Protein AF-A0A497NDF9-F1 (afdb_monomer)

Mean predicted aligned error: 4.0 Å

Secondary structure (DSSP, 8-state):
----HHHHHHHHHHHHHHHHHTT-SEEEEEEEETTEEEEEEEEEEEETTTTEEP-TT-----GGGHHHHHHHHHHHHHHTTS--TTS-GGGT--

Structure (mmCIF, N/CA/C/O backbone):
data_AF-A0A497NDF9-F1
#
_entry.id   AF-A0A497NDF9-F1
#
loop_
_atom_site.group_PDB
_atom_site.id
_atom_site.type_symbol
_atom_site.label_atom_id
_atom_site.label_alt_id
_atom_site.label_comp_id
_atom_site.label_asym_id
_atom_site.label_entity_id
_atom_site.label_seq_id
_atom_site.pdbx_PDB_ins_code
_atom_site.Cartn_x
_atom_site.Cartn_y
_atom_site.Cartn_z
_atom_site.occupancy
_atom_site.B_iso_or_equiv
_atom_site.auth_seq_id
_atom_site.auth_comp_id
_atom_site.auth_asym_id
_atom_site.auth_atom_id
_atom_site.pdbx_PDB_model_num
ATOM 1 N N . MET A 1 1 ? 27.417 -3.863 4.435 1.00 57.78 1 MET A N 1
ATOM 2 C CA . MET A 1 1 ? 26.166 -3.707 3.665 1.00 57.78 1 MET A CA 1
ATOM 3 C C . MET A 1 1 ? 25.894 -5.032 2.986 1.00 57.78 1 MET A C 1
ATOM 5 O O . MET A 1 1 ? 26.784 -5.534 2.312 1.00 57.78 1 MET A O 1
ATOM 9 N N . SER A 1 2 ? 24.742 -5.639 3.253 1.00 71.69 2 SER A N 1
ATOM 10 C CA . SER A 1 2 ? 24.357 -6.915 2.643 1.00 71.69 2 SER A CA 1
ATOM 11 C C . SER A 1 2 ? 24.150 -6.737 1.136 1.00 71.69 2 SER A C 1
ATOM 13 O O . SER A 1 2 ? 23.575 -5.737 0.710 1.00 71.69 2 SER A O 1
ATOM 15 N N . ASP A 1 3 ? 24.632 -7.681 0.327 1.00 86.12 3 ASP A N 1
ATOM 16 C CA . ASP A 1 3 ? 24.421 -7.660 -1.123 1.00 86.12 3 ASP A CA 1
ATOM 17 C C . ASP A 1 3 ? 22.985 -8.098 -1.451 1.00 86.12 3 ASP A C 1
ATOM 19 O O . ASP A 1 3 ? 22.615 -9.259 -1.272 1.00 86.12 3 ASP A O 1
ATOM 23 N N . TYR A 1 4 ? 22.173 -7.157 -1.936 1.00 88.88 4 TYR A N 1
ATOM 24 C CA . TYR A 1 4 ? 20.795 -7.393 -2.377 1.00 88.88 4 TYR A CA 1
ATOM 25 C C . TYR A 1 4 ?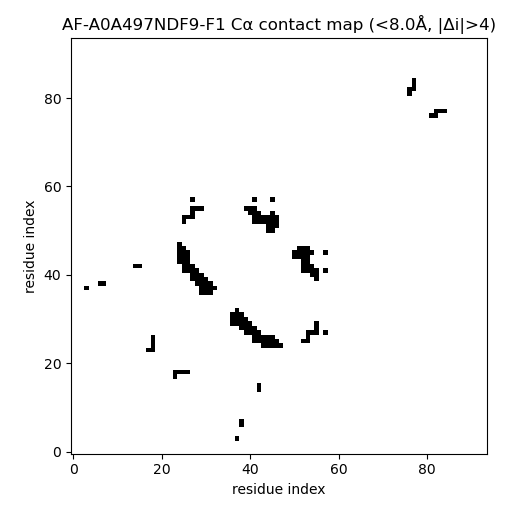 20.652 -7.424 -3.906 1.00 88.88 4 TYR A C 1
ATOM 27 O O . TYR A 1 4 ? 19.540 -7.335 -4.431 1.00 88.88 4 TYR A O 1
ATOM 35 N N . SER A 1 5 ? 21.752 -7.594 -4.647 1.00 90.56 5 SER A N 1
ATOM 36 C CA . SER A 1 5 ? 21.748 -7.663 -6.116 1.00 90.56 5 SER A CA 1
ATOM 37 C C . SER A 1 5 ? 20.794 -8.728 -6.666 1.00 90.56 5 SER A C 1
ATOM 39 O O . SER A 1 5 ? 20.166 -8.527 -7.708 1.00 90.56 5 SER A O 1
ATOM 41 N N . GLN A 1 6 ? 20.617 -9.836 -5.942 1.00 92.81 6 GLN A N 1
ATOM 42 C CA . GLN A 1 6 ? 19.675 -10.890 -6.308 1.00 92.81 6 GLN A CA 1
ATOM 43 C C . GLN A 1 6 ? 18.209 -10.432 -6.223 1.00 92.81 6 GLN A C 1
ATOM 45 O O . GLN A 1 6 ? 17.408 -10.834 -7.066 1.00 92.81 6 GLN A O 1
ATOM 50 N N . VAL A 1 7 ? 17.860 -9.570 -5.256 1.00 94.94 7 VAL A N 1
ATOM 51 C CA . VAL A 1 7 ? 16.508 -8.996 -5.125 1.00 94.94 7 VAL A CA 1
ATOM 52 C C . VAL A 1 7 ? 16.213 -8.104 -6.321 1.00 94.94 7 VAL A C 1
ATOM 54 O O . VAL A 1 7 ? 15.191 -8.293 -6.972 1.00 94.94 7 VAL A O 1
ATOM 57 N N . ARG A 1 8 ? 17.141 -7.202 -6.669 1.00 94.94 8 ARG A N 1
ATOM 58 C CA . ARG A 1 8 ? 17.009 -6.338 -7.853 1.00 94.94 8 ARG A CA 1
ATOM 59 C C . ARG A 1 8 ? 16.755 -7.160 -9.117 1.00 94.94 8 ARG A C 1
ATOM 61 O O . ARG A 1 8 ? 15.759 -6.933 -9.794 1.00 94.94 8 ARG A O 1
ATOM 68 N N . LYS A 1 9 ? 17.609 -8.156 -9.388 1.00 96.19 9 LYS A N 1
ATOM 69 C CA . LYS A 1 9 ? 17.469 -9.039 -10.560 1.00 96.19 9 LYS A CA 1
ATOM 70 C C . LYS A 1 9 ? 16.122 -9.758 -10.589 1.00 96.19 9 LYS A C 1
ATOM 72 O O . LYS A 1 9 ? 15.537 -9.912 -11.655 1.00 96.19 9 LYS A O 1
ATOM 77 N N . TRP A 1 10 ? 15.641 -10.213 -9.434 1.00 96.19 10 TRP A N 1
ATOM 78 C CA . TRP A 1 10 ? 14.352 -10.890 -9.333 1.00 96.19 10 TRP A CA 1
ATOM 79 C C . TRP A 1 10 ? 13.183 -9.938 -9.614 1.00 96.19 10 TRP A C 1
ATOM 81 O O . TRP A 1 10 ? 12.348 -10.258 -10.458 1.00 96.19 10 TRP A O 1
ATOM 91 N N . VAL A 1 11 ? 13.150 -8.754 -8.989 1.00 97.25 11 VAL A N 1
ATOM 92 C CA . VAL A 1 11 ? 12.078 -7.765 -9.209 1.00 97.25 11 VAL A CA 1
ATOM 93 C C . VAL A 1 11 ? 12.049 -7.301 -10.667 1.00 97.25 11 VAL A C 1
ATOM 95 O O . VAL A 1 11 ? 10.997 -7.334 -11.305 1.00 97.25 11 VAL A O 1
ATOM 98 N N . GLU A 1 12 ? 13.207 -6.947 -11.229 1.00 96.69 12 GLU A N 1
ATOM 99 C CA . GLU A 1 12 ? 13.329 -6.491 -12.621 1.00 96.69 12 GLU A CA 1
ATOM 100 C C . GLU A 1 12 ? 12.988 -7.586 -13.646 1.00 96.69 12 GLU A C 1
ATOM 102 O O . GLU A 1 12 ? 12.645 -7.275 -14.784 1.00 96.69 12 GLU A O 1
ATOM 107 N N . HIS A 1 13 ? 13.028 -8.864 -13.254 1.00 96.75 13 HIS A N 1
ATOM 108 C CA . HIS A 1 13 ? 12.584 -9.972 -14.096 1.00 96.75 13 HIS A CA 1
ATOM 109 C C . HIS A 1 13 ? 11.064 -10.184 -14.038 1.00 96.75 13 HIS A C 1
ATOM 111 O O . HIS A 1 13 ? 10.419 -10.323 -15.080 1.00 96.75 13 HIS A O 1
ATOM 117 N N . ILE A 1 14 ? 10.479 -10.215 -12.836 1.00 97.50 14 ILE A N 1
ATOM 118 C CA . ILE A 1 14 ? 9.065 -10.579 -12.661 1.00 97.50 14 ILE A CA 1
ATOM 119 C C . ILE A 1 14 ? 8.116 -9.423 -12.979 1.00 97.50 14 ILE A C 1
ATOM 121 O O . ILE A 1 14 ? 7.065 -9.651 -13.570 1.00 97.50 14 ILE A O 1
ATOM 125 N N . VAL A 1 15 ? 8.457 -8.182 -12.614 1.00 97.75 15 VAL A N 1
ATOM 126 C CA . VAL A 1 15 ? 7.513 -7.058 -12.718 1.00 97.75 15 VAL A CA 1
ATOM 127 C C . VAL A 1 15 ? 7.131 -6.792 -14.176 1.00 97.75 15 VAL A C 1
ATOM 129 O O . VAL A 1 15 ? 5.933 -6.762 -14.463 1.00 97.75 15 VAL A O 1
ATOM 132 N N . PRO A 1 16 ? 8.075 -6.717 -15.136 1.00 97.44 16 PRO A N 1
ATOM 133 C CA . PRO A 1 16 ? 7.714 -6.560 -16.543 1.00 97.44 16 PRO A CA 1
ATOM 134 C C . PRO A 1 16 ? 6.900 -7.733 -17.107 1.00 97.44 16 PRO A C 1
ATOM 136 O O . PRO A 1 16 ? 6.117 -7.531 -1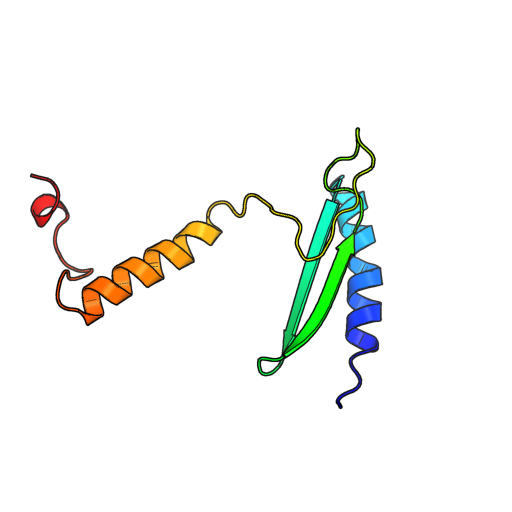8.034 1.00 97.44 16 PRO A O 1
ATOM 139 N N . MET A 1 17 ? 7.075 -8.951 -16.579 1.00 97.81 17 MET A N 1
ATOM 140 C CA . MET A 1 17 ? 6.273 -10.117 -16.966 1.00 97.81 17 MET A CA 1
ATOM 141 C C . MET A 1 17 ? 4.813 -9.921 -16.545 1.00 97.81 17 MET A C 1
ATOM 143 O O . MET A 1 17 ? 3.939 -9.895 -17.407 1.00 97.81 17 MET A O 1
ATOM 147 N N . TYR A 1 18 ? 4.567 -9.647 -15.261 1.00 97.56 18 TYR A N 1
ATOM 148 C CA . TYR A 1 18 ? 3.222 -9.370 -14.746 1.00 97.56 18 TYR A CA 1
ATOM 149 C C . TYR A 1 18 ? 2.568 -8.164 -15.427 1.00 97.56 18 TYR A C 1
ATOM 151 O O . TYR A 1 18 ? 1.392 -8.209 -15.781 1.00 97.56 18 TYR A O 1
ATOM 159 N N . MET A 1 19 ? 3.319 -7.083 -15.652 1.00 97.75 19 MET A N 1
ATOM 160 C CA . MET A 1 19 ? 2.770 -5.905 -16.321 1.00 97.75 19 MET A CA 1
ATOM 161 C C . MET A 1 19 ? 2.288 -6.212 -17.739 1.00 97.75 19 MET A C 1
ATOM 163 O O . MET A 1 19 ? 1.250 -5.691 -18.142 1.00 97.75 19 MET A O 1
ATOM 167 N N . ARG A 1 20 ? 2.996 -7.071 -18.485 1.00 97.50 20 ARG A N 1
ATOM 168 C CA . ARG A 1 20 ? 2.534 -7.525 -19.805 1.00 97.50 20 ARG A CA 1
ATOM 169 C C . ARG A 1 20 ? 1.299 -8.408 -19.698 1.00 97.50 20 ARG A C 1
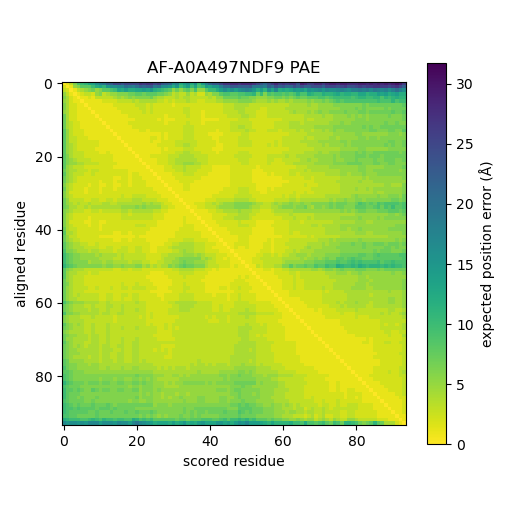ATOM 171 O O . ARG A 1 20 ? 0.319 -8.132 -20.383 1.00 97.50 20 ARG A O 1
ATOM 178 N N . ASP A 1 21 ? 1.339 -9.424 -18.841 1.00 98.06 21 ASP A N 1
ATOM 179 C CA . ASP A 1 21 ? 0.280 -10.437 -18.742 1.00 98.06 21 ASP A CA 1
ATOM 180 C C . ASP A 1 21 ? -1.065 -9.829 -18.317 1.00 98.06 21 ASP A C 1
ATOM 182 O O . ASP A 1 21 ? -2.124 -10.265 -18.766 1.00 98.06 21 ASP A O 1
ATOM 186 N N . PHE A 1 22 ? -1.020 -8.776 -17.496 1.00 97.69 22 PHE A N 1
ATOM 187 C CA . PHE A 1 22 ? -2.200 -8.087 -16.972 1.00 97.69 22 PHE A CA 1
ATOM 188 C C . PHE A 1 22 ? -2.450 -6.708 -17.598 1.00 97.69 22 PHE A C 1
ATOM 190 O O . PHE A 1 22 ? -3.332 -5.987 -17.137 1.00 97.69 22 PHE A O 1
ATOM 197 N N . MET A 1 23 ? -1.700 -6.332 -18.641 1.00 97.06 23 MET A N 1
ATOM 198 C CA . MET A 1 23 ? -1.807 -5.028 -19.316 1.00 97.06 23 MET A CA 1
ATOM 199 C C . MET A 1 23 ? -1.763 -3.837 -18.338 1.00 97.06 23 MET A C 1
ATOM 201 O O . MET A 1 23 ? -2.548 -2.892 -18.434 1.00 97.06 23 MET A O 1
ATOM 205 N N . ILE A 1 24 ? -0.843 -3.887 -17.373 1.00 97.12 24 ILE A N 1
ATOM 206 C CA . ILE A 1 24 ? -0.688 -2.857 -16.342 1.00 97.12 24 ILE A CA 1
ATOM 207 C C . ILE A 1 24 ? 0.174 -1.718 -16.912 1.00 97.12 24 ILE A C 1
ATOM 209 O O . ILE A 1 24 ? 1.335 -1.956 -17.250 1.00 97.12 24 ILE A O 1
ATOM 213 N N . PRO A 1 25 ? -0.341 -0.477 -17.000 1.00 96.38 25 PRO A N 1
ATOM 214 C CA . PRO A 1 25 ? 0.390 0.640 -17.604 1.00 96.38 25 PRO A CA 1
ATOM 215 C C . PRO A 1 25 ? 1.593 1.098 -16.772 1.00 96.38 25 PRO A C 1
ATOM 217 O O . PRO A 1 25 ? 2.622 1.470 -17.337 1.00 96.38 25 PRO A O 1
ATOM 220 N N . GLY A 1 26 ? 1.480 1.051 -15.443 1.00 96.81 26 GLY A N 1
ATOM 221 C CA . GLY A 1 26 ? 2.528 1.465 -14.522 1.00 96.81 26 GLY A CA 1
ATOM 222 C C . GLY A 1 26 ? 2.413 0.767 -13.172 1.00 96.81 26 GLY A C 1
ATOM 223 O O . GLY A 1 26 ? 1.310 0.490 -12.702 1.00 96.81 26 GLY A O 1
ATOM 224 N N . MET A 1 27 ? 3.558 0.470 -12.564 1.00 97.56 27 MET A N 1
ATOM 225 C CA . MET A 1 27 ? 3.662 -0.188 -11.263 1.00 97.56 27 MET A CA 1
ATOM 226 C C . MET A 1 27 ? 4.877 0.356 -10.513 1.00 97.56 27 MET A C 1
ATOM 228 O O . MET A 1 27 ? 5.935 0.524 -11.110 1.00 97.56 27 MET A O 1
ATOM 232 N N . SER A 1 28 ? 4.755 0.587 -9.209 1.00 97.81 28 SER A N 1
ATOM 233 C CA . SER A 1 28 ? 5.891 0.940 -8.348 1.00 97.81 28 SER A CA 1
ATOM 234 C C . SER A 1 28 ? 6.068 -0.122 -7.273 1.00 97.81 28 SER A C 1
ATOM 236 O O . SER A 1 28 ? 5.084 -0.582 -6.693 1.00 97.81 28 SER A O 1
ATOM 238 N N . VAL A 1 29 ? 7.311 -0.536 -7.027 1.00 97.75 29 VAL A N 1
ATOM 239 C CA . VAL A 1 29 ? 7.640 -1.652 -6.132 1.00 97.75 29 VAL A CA 1
ATOM 240 C C . VAL A 1 29 ? 8.731 -1.232 -5.162 1.00 97.75 29 VAL A C 1
ATOM 242 O O . VAL A 1 29 ? 9.788 -0.770 -5.586 1.00 97.75 29 VAL A O 1
ATOM 245 N N . ALA A 1 30 ? 8.491 -1.467 -3.872 1.00 97.06 30 ALA A N 1
ATOM 246 C CA . ALA A 1 30 ? 9.484 -1.329 -2.816 1.00 97.06 30 ALA A CA 1
ATOM 247 C C . ALA A 1 30 ? 9.635 -2.647 -2.044 1.00 97.06 30 ALA A C 1
ATOM 249 O O . ALA A 1 30 ? 8.661 -3.373 -1.840 1.00 97.06 30 ALA A O 1
ATOM 250 N N . VAL A 1 31 ? 10.857 -2.952 -1.606 1.00 96.69 31 VAL A N 1
ATOM 251 C CA . VAL A 1 31 ? 11.170 -4.108 -0.754 1.00 96.69 31 VAL A CA 1
ATOM 252 C C . VAL A 1 31 ? 11.892 -3.608 0.489 1.00 96.69 31 VAL A C 1
ATOM 254 O O . VAL A 1 31 ? 12.907 -2.917 0.384 1.00 96.69 31 VAL A O 1
ATOM 257 N N . VAL A 1 32 ? 11.377 -3.979 1.660 1.00 95.94 32 VAL A N 1
ATOM 258 C CA . VAL A 1 32 ? 11.934 -3.606 2.965 1.00 95.94 32 VAL A CA 1
ATOM 259 C C . VAL A 1 32 ? 12.430 -4.860 3.675 1.00 95.94 32 VAL A C 1
ATOM 261 O O . VAL A 1 32 ? 11.723 -5.868 3.730 1.00 95.94 32 VAL A O 1
ATOM 264 N N . LYS A 1 33 ? 13.638 -4.801 4.234 1.00 93.81 33 LYS A N 1
ATOM 265 C CA . LYS A 1 33 ? 14.210 -5.854 5.075 1.00 93.81 33 LYS A CA 1
ATOM 266 C C . LYS A 1 33 ? 14.883 -5.216 6.283 1.00 93.81 33 LYS A C 1
ATOM 268 O O . LYS A 1 33 ? 15.655 -4.283 6.123 1.00 93.81 33 LYS A O 1
ATOM 273 N N . GLU A 1 34 ? 14.580 -5.725 7.479 1.00 94.19 34 GLU A N 1
ATOM 274 C CA . GLU A 1 34 ? 15.181 -5.246 8.739 1.00 94.19 34 GLU A CA 1
ATOM 275 C C . GLU A 1 34 ? 15.010 -3.727 8.956 1.00 94.19 34 GLU A C 1
ATOM 277 O O . GLU A 1 34 ? 15.869 -3.058 9.514 1.00 94.19 34 GLU A O 1
ATOM 282 N N . GLY A 1 35 ? 13.877 -3.174 8.506 1.00 94.69 35 GLY A N 1
ATOM 283 C CA . GLY A 1 35 ? 13.578 -1.741 8.610 1.00 94.69 35 GLY A CA 1
ATOM 284 C C . GLY A 1 35 ? 14.238 -0.867 7.538 1.00 94.69 35 GLY A C 1
ATOM 285 O O . GLY A 1 35 ? 13.929 0.318 7.462 1.00 94.69 35 GLY A O 1
ATOM 286 N N . GLU A 1 36 ? 15.082 -1.433 6.675 1.00 94.19 36 GLU A N 1
ATOM 28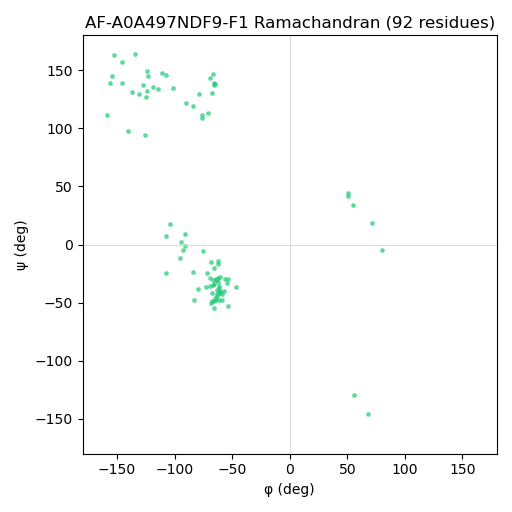7 C CA . GLU A 1 36 ? 15.728 -0.718 5.575 1.00 94.19 36 GLU A CA 1
ATOM 288 C C . GLU A 1 36 ? 15.035 -1.009 4.239 1.00 94.19 36 GLU A C 1
ATOM 290 O O . GLU A 1 36 ? 14.748 -2.160 3.896 1.00 94.19 36 GLU A O 1
ATOM 295 N N . THR A 1 37 ? 14.793 0.035 3.444 1.00 95.00 37 THR A N 1
ATOM 296 C CA . THR A 1 37 ? 14.344 -0.117 2.055 1.00 95.00 37 THR A CA 1
ATOM 297 C C . THR A 1 37 ? 15.529 -0.536 1.190 1.00 95.00 37 THR A C 1
ATOM 299 O O . THR A 1 37 ? 16.423 0.262 0.918 1.00 95.00 37 THR A O 1
ATOM 302 N N . ILE A 1 38 ? 15.531 -1.789 0.740 1.00 95.81 38 ILE A N 1
ATOM 303 C CA . ILE A 1 38 ? 16.638 -2.394 -0.021 1.00 95.81 38 ILE A CA 1
ATOM 304 C C . ILE A 1 38 ? 16.430 -2.331 -1.542 1.00 95.81 38 ILE A C 1
ATOM 306 O O . ILE A 1 38 ? 17.347 -2.607 -2.313 1.00 95.81 38 ILE A O 1
ATOM 310 N N . TYR A 1 39 ? 15.218 -1.985 -1.979 1.00 96.44 39 TYR A N 1
ATOM 311 C CA . TYR A 1 39 ? 14.844 -1.777 -3.376 1.00 96.44 39 TYR A CA 1
ATOM 312 C C . TYR A 1 39 ? 13.631 -0.846 -3.440 1.00 96.44 39 TYR A C 1
ATOM 314 O O . TYR A 1 39 ? 12.713 -1.002 -2.636 1.00 96.44 39 TYR A O 1
ATOM 322 N N . SER A 1 40 ? 13.611 0.092 -4.386 1.00 97.44 40 SER A N 1
ATOM 323 C CA . SER A 1 40 ? 12.460 0.958 -4.648 1.00 97.44 40 SER A CA 1
ATOM 324 C C . SER A 1 40 ? 12.549 1.511 -6.067 1.00 97.44 40 SER A C 1
ATOM 326 O O . SER A 1 40 ? 13.454 2.289 -6.353 1.00 97.44 40 SER A O 1
ATOM 328 N N . GLU A 1 41 ? 11.659 1.091 -6.964 1.00 98.12 41 GLU A N 1
ATOM 329 C CA . GLU A 1 41 ? 11.669 1.512 -8.374 1.00 98.12 41 GLU A CA 1
ATOM 330 C C . GLU A 1 41 ? 10.248 1.627 -8.943 1.00 98.12 41 GLU A C 1
ATOM 332 O O . GLU A 1 41 ? 9.299 1.005 -8.454 1.00 98.12 41 GLU A O 1
ATOM 337 N N . GLY A 1 42 ? 10.114 2.423 -10.005 1.00 97.88 42 GLY A N 1
ATOM 338 C CA . GLY A 1 42 ? 8.909 2.518 -10.827 1.00 97.88 42 GLY A CA 1
ATOM 339 C C . GLY A 1 42 ? 9.102 1.855 -12.191 1.00 97.88 42 GLY A C 1
ATOM 340 O O . GLY A 1 42 ? 10.181 1.907 -12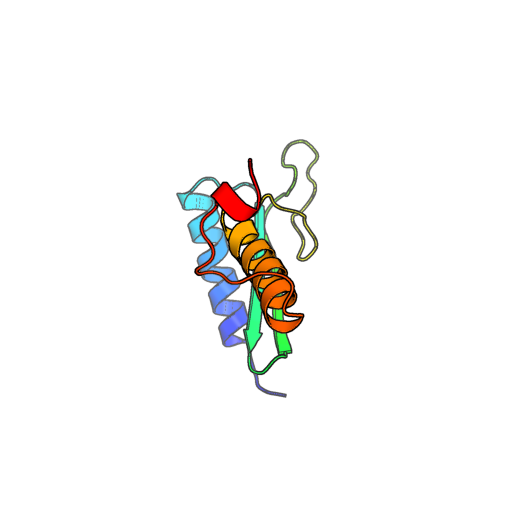.775 1.00 97.88 42 GLY A O 1
ATOM 341 N N . PHE A 1 43 ? 8.040 1.250 -12.712 1.00 98.06 43 PHE A N 1
ATOM 342 C CA . PHE A 1 43 ? 8.002 0.543 -13.986 1.00 98.06 43 PHE A CA 1
ATOM 343 C C . PHE A 1 43 ? 6.858 1.072 -14.847 1.00 98.06 43 PHE A C 1
ATOM 345 O O . PHE A 1 43 ? 5.741 1.256 -14.363 1.00 98.06 43 PHE A O 1
ATOM 352 N N . GLY A 1 44 ? 7.117 1.272 -16.139 1.00 97.00 44 GLY A N 1
ATOM 353 C CA . GLY A 1 44 ? 6.125 1.790 -17.081 1.00 97.00 44 GLY A CA 1
ATOM 354 C C . GLY A 1 44 ? 5.749 3.249 -16.814 1.00 97.00 44 GLY A C 1
ATOM 355 O O . GLY A 1 44 ? 6.587 4.063 -16.422 1.00 97.00 44 GLY A O 1
ATOM 356 N N . ALA A 1 45 ? 4.487 3.591 -17.061 1.00 97.44 45 ALA A N 1
ATOM 357 C CA . ALA A 1 45 ? 3.987 4.957 -17.025 1.00 97.44 45 ALA A CA 1
ATOM 358 C C . ALA A 1 45 ? 2.803 5.102 -16.063 1.00 97.44 45 ALA A C 1
ATOM 360 O O . ALA A 1 45 ? 1.825 4.360 -16.140 1.00 97.44 45 ALA A O 1
ATOM 361 N N . ARG A 1 46 ? 2.856 6.126 -15.202 1.00 97.00 46 ARG A N 1
ATOM 362 C CA . ARG A 1 46 ? 1.701 6.553 -14.391 1.00 97.00 46 ARG A CA 1
ATOM 363 C C . ARG A 1 46 ? 0.631 7.245 -15.235 1.00 97.00 46 ARG A C 1
ATOM 365 O O . ARG A 1 46 ? -0.534 7.272 -14.862 1.00 97.00 46 ARG A O 1
ATOM 372 N N . ASP A 1 47 ? 1.048 7.814 -16.364 1.00 96.44 47 ASP A N 1
ATOM 373 C CA . ASP A 1 47 ? 0.169 8.388 -17.376 1.00 96.44 47 ASP A CA 1
ATOM 374 C C . ASP A 1 47 ? 0.725 8.046 -18.769 1.00 96.44 47 ASP A C 1
ATOM 376 O O . ASP A 1 47 ? 1.653 8.713 -19.242 1.00 96.44 47 ASP A O 1
ATOM 380 N N . PRO A 1 48 ? 0.194 6.998 -19.425 1.00 93.12 48 PRO A N 1
ATOM 381 C CA . PRO A 1 48 ? 0.646 6.587 -20.752 1.00 93.12 48 PRO A CA 1
ATOM 382 C C . PRO A 1 48 ? 0.392 7.632 -21.842 1.00 93.12 48 PRO A C 1
ATOM 384 O O . PRO A 1 48 ? 1.166 7.722 -22.789 1.00 93.12 48 PRO A O 1
ATOM 387 N N . GLN A 1 49 ? -0.669 8.437 -21.719 1.00 95.75 49 GLN A N 1
ATOM 388 C CA . GLN A 1 49 ? -1.026 9.434 -22.735 1.00 95.75 49 GLN A CA 1
ATOM 389 C C . GLN A 1 49 ? -0.057 10.616 -22.710 1.00 95.75 49 GLN A C 1
ATOM 391 O O . GLN A 1 49 ? 0.304 11.160 -23.751 1.00 95.75 49 GLN A O 1
ATOM 396 N N . ARG A 1 50 ? 0.383 10.999 -21.510 1.00 96.12 50 ARG A N 1
ATOM 397 C CA . ARG A 1 50 ? 1.335 12.095 -21.289 1.00 96.12 50 ARG A CA 1
ATOM 398 C C . ARG A 1 50 ? 2.785 11.622 -21.202 1.00 96.12 50 ARG A C 1
ATOM 400 O O . ARG A 1 50 ? 3.665 12.443 -20.959 1.00 96.12 50 ARG A O 1
ATOM 407 N N . ASN A 1 51 ? 3.023 10.322 -21.383 1.00 92.00 51 ASN A N 1
ATOM 408 C CA . ASN A 1 51 ? 4.324 9.671 -21.251 1.00 92.00 51 ASN A CA 1
ATOM 409 C C . ASN A 1 51 ? 5.034 10.014 -19.925 1.00 92.00 51 ASN A C 1
ATOM 411 O O . ASN A 1 51 ? 6.231 10.302 -19.895 1.00 92.00 51 ASN A O 1
ATOM 415 N N . LEU A 1 52 ? 4.278 10.041 -18.821 1.00 97.31 52 LEU A N 1
ATOM 416 C CA . LEU A 1 52 ? 4.843 10.293 -17.496 1.00 97.31 52 LEU A CA 1
ATOM 417 C C . LEU A 1 52 ? 5.251 8.960 -16.861 1.00 97.31 52 LEU A C 1
ATOM 419 O O . LEU A 1 52 ? 4.378 8.105 -16.673 1.00 97.31 52 LEU A O 1
ATOM 423 N N . PRO A 1 53 ? 6.530 8.777 -16.490 1.00 97.81 53 PRO A N 1
ATOM 424 C CA . PRO A 1 53 ? 6.991 7.524 -15.914 1.00 97.81 53 PRO A CA 1
ATOM 425 C C . PRO A 1 53 ? 6.352 7.288 -14.545 1.00 97.81 53 PRO A C 1
ATOM 427 O O . PRO A 1 53 ? 6.085 8.231 -13.790 1.00 97.81 53 PRO A O 1
ATOM 430 N N . ALA A 1 54 ? 6.110 6.020 -14.226 1.00 98.25 54 ALA A N 1
ATOM 431 C CA . ALA A 1 54 ? 5.908 5.619 -12.844 1.00 98.25 54 ALA A CA 1
ATOM 432 C C . ALA A 1 54 ? 7.236 5.752 -12.086 1.00 98.25 54 ALA A C 1
ATOM 434 O O . ALA A 1 54 ? 8.309 5.484 -12.621 1.00 98.25 54 ALA A O 1
ATOM 435 N N . THR A 1 55 ? 7.1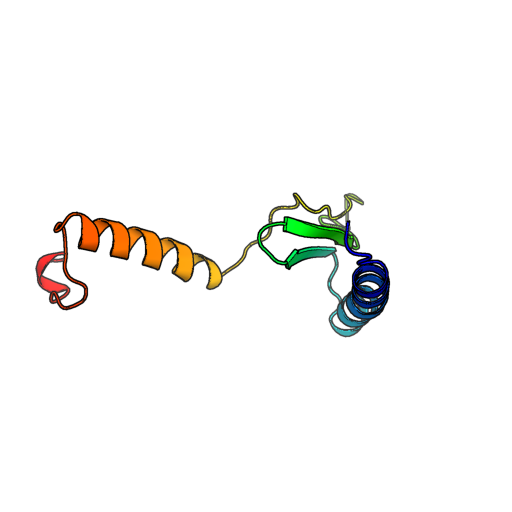55 6.166 -10.831 1.00 98.31 55 THR A N 1
ATOM 436 C CA . THR A 1 55 ? 8.293 6.345 -9.918 1.00 98.31 55 THR A CA 1
ATOM 437 C C . THR A 1 55 ? 7.949 5.731 -8.564 1.00 98.31 55 THR A C 1
ATOM 439 O O . THR A 1 55 ? 6.759 5.527 -8.293 1.00 98.31 55 THR A O 1
ATOM 442 N N . PRO A 1 56 ? 8.929 5.484 -7.678 1.00 97.81 56 PRO A N 1
ATOM 443 C CA . PRO A 1 56 ? 8.657 5.117 -6.287 1.00 97.81 56 PRO A CA 1
ATOM 444 C C . PRO A 1 56 ? 7.609 5.997 -5.591 1.00 97.81 56 PRO A C 1
ATOM 446 O O . PRO A 1 56 ? 6.774 5.491 -4.852 1.00 97.81 56 PRO A O 1
ATOM 449 N N . ASP A 1 57 ? 7.600 7.295 -5.905 1.00 97.31 57 ASP A N 1
ATOM 450 C CA . ASP A 1 57 ? 6.715 8.294 -5.290 1.00 97.31 57 ASP A CA 1
ATOM 451 C C . ASP A 1 57 ? 5.383 8.497 -6.033 1.00 97.31 57 ASP A C 1
ATOM 453 O O . ASP A 1 57 ? 4.644 9.450 -5.774 1.00 97.31 57 ASP A O 1
ATOM 457 N N . THR A 1 58 ? 5.068 7.656 -7.020 1.00 97.88 58 THR A N 1
ATOM 458 C CA . THR A 1 58 ? 3.788 7.753 -7.731 1.00 97.88 58 THR A CA 1
ATOM 459 C C . THR A 1 58 ? 2.635 7.387 -6.800 1.00 97.88 58 THR A C 1
ATOM 461 O O . THR A 1 58 ? 2.649 6.343 -6.155 1.00 97.88 58 THR A O 1
ATOM 464 N N . LEU A 1 59 ? 1.611 8.242 -6.752 1.00 96.75 59 LEU A N 1
ATOM 465 C CA . LEU A 1 59 ? 0.406 7.995 -5.968 1.00 96.75 59 LEU A CA 1
ATOM 466 C C . LEU A 1 59 ? -0.526 7.027 -6.701 1.00 96.75 59 LEU A C 1
ATOM 468 O O . LEU A 1 59 ? -0.881 7.253 -7.858 1.00 96.75 59 LEU A O 1
ATOM 472 N N . TYR A 1 60 ? -0.969 5.991 -5.990 1.00 96.50 60 TYR A N 1
ATOM 473 C CA . TYR A 1 60 ? -1.943 5.013 -6.468 1.00 96.50 60 TYR A CA 1
ATOM 474 C C . TYR A 1 60 ? -3.136 4.942 -5.516 1.00 96.50 60 TYR A C 1
ATOM 476 O O . TYR A 1 60 ? -2.999 5.106 -4.303 1.00 96.50 60 TYR A O 1
ATOM 484 N N . GLY A 1 61 ? -4.316 4.636 -6.054 1.00 96.56 61 GLY A N 1
ATOM 485 C CA . GLY A 1 61 ? -5.444 4.223 -5.227 1.00 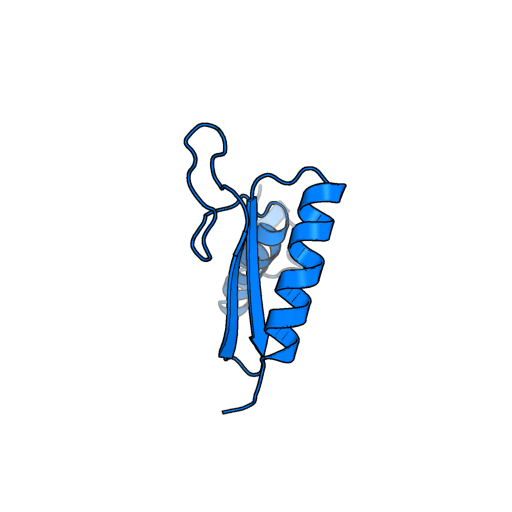96.56 61 GLY A CA 1
ATOM 486 C C . GLY A 1 61 ? -5.196 2.821 -4.668 1.00 96.56 61 GLY A C 1
ATOM 487 O O . GLY A 1 61 ? -5.184 1.858 -5.426 1.00 96.56 61 GLY A O 1
ATOM 488 N N . ILE A 1 62 ? -5.020 2.697 -3.351 1.00 96.50 62 ILE A N 1
ATOM 489 C CA . ILE A 1 62 ? -4.709 1.416 -2.681 1.00 96.50 62 ILE A CA 1
ATOM 490 C C . ILE A 1 62 ? -5.952 0.628 -2.217 1.00 96.50 62 ILE A C 1
ATOM 492 O O . ILE A 1 62 ? -5.840 -0.467 -1.665 1.00 96.50 62 ILE A O 1
ATOM 496 N N . GLY A 1 63 ? -7.154 1.174 -2.426 1.00 97.69 63 GLY A N 1
ATOM 497 C CA . GLY A 1 63 ? -8.421 0.502 -2.134 1.00 97.69 63 GLY A CA 1
ATOM 498 C C . GLY A 1 63 ? -8.539 0.020 -0.684 1.00 97.69 63 GLY A C 1
ATOM 499 O O . GLY A 1 63 ? -8.313 0.769 0.261 1.00 97.69 63 GLY A O 1
ATOM 500 N N . SER A 1 64 ? -8.907 -1.248 -0.482 1.00 98.06 64 SER A N 1
ATOM 501 C CA . SER A 1 64 ? -9.132 -1.805 0.862 1.00 98.06 64 SER A CA 1
ATOM 502 C C . SER A 1 64 ? -7.901 -1.815 1.773 1.00 98.06 64 SER A C 1
ATOM 504 O O . SER A 1 64 ? -8.094 -1.938 2.979 1.00 98.06 64 SER A O 1
ATOM 506 N N . ILE A 1 65 ? -6.682 -1.608 1.258 1.00 97.94 65 ILE A N 1
ATOM 507 C CA . ILE A 1 65 ? -5.483 -1.423 2.097 1.00 97.94 65 ILE A CA 1
ATOM 508 C C . ILE A 1 65 ? -5.644 -0.193 3.011 1.00 97.94 65 ILE A C 1
ATOM 510 O O . ILE A 1 65 ? -5.165 -0.196 4.142 1.00 97.94 65 ILE A O 1
ATOM 514 N N . THR A 1 66 ? -6.426 0.815 2.604 1.00 98.31 66 THR A N 1
ATOM 515 C CA . THR A 1 66 ? -6.795 1.960 3.454 1.00 98.31 66 THR A CA 1
ATOM 516 C C . THR A 1 66 ? -7.416 1.538 4.794 1.00 98.31 66 THR A C 1
ATOM 518 O O . THR A 1 66 ? -7.233 2.229 5.793 1.00 98.31 66 THR A O 1
ATOM 521 N N . LYS A 1 67 ? -8.101 0.386 4.869 1.00 98.12 67 LYS A N 1
ATOM 522 C CA . LYS A 1 67 ? -8.727 -0.100 6.112 1.00 98.12 67 LYS A CA 1
ATOM 523 C C . LYS A 1 67 ? -7.710 -0.408 7.207 1.00 98.12 67 LYS A C 1
ATOM 525 O O . LYS A 1 67 ? -8.048 -0.241 8.370 1.00 98.12 67 LYS A O 1
ATOM 530 N N . SER A 1 68 ? -6.481 -0.801 6.864 1.00 98.25 68 SER A N 1
ATOM 531 C CA . SER A 1 68 ? -5.420 -1.008 7.857 1.00 98.25 68 SER A CA 1
ATOM 532 C C . SER A 1 68 ? -5.067 0.294 8.578 1.00 98.25 68 SER A C 1
ATOM 534 O O . SER A 1 68 ? -4.911 0.293 9.792 1.00 98.25 68 SER A O 1
ATOM 536 N N . PHE A 1 69 ? -5.028 1.419 7.859 1.00 98.00 69 PHE A N 1
ATOM 537 C CA . PHE A 1 69 ? -4.799 2.737 8.459 1.00 98.00 69 PHE A CA 1
ATOM 538 C C . PHE A 1 69 ? -5.972 3.175 9.340 1.00 98.00 69 PHE A C 1
ATOM 540 O O . PHE A 1 69 ? -5.759 3.676 10.439 1.00 98.00 69 PHE A O 1
ATOM 547 N N . VAL A 1 70 ? -7.209 2.939 8.891 1.00 98.12 70 VAL A N 1
ATOM 548 C CA . VAL A 1 70 ? -8.406 3.217 9.703 1.00 98.12 70 VAL A CA 1
ATOM 549 C C . VAL A 1 70 ? -8.419 2.356 10.965 1.00 98.12 70 VAL A C 1
ATOM 551 O O . VAL A 1 70 ? -8.691 2.871 12.040 1.00 98.12 70 VAL A O 1
ATOM 554 N N . ALA A 1 71 ? -8.079 1.069 10.863 1.00 98.31 71 ALA A N 1
ATOM 555 C CA . ALA A 1 71 ? -7.988 0.182 12.017 1.00 98.31 71 ALA A CA 1
ATOM 556 C C . ALA A 1 71 ? -6.939 0.670 13.026 1.00 98.31 71 ALA A C 1
ATOM 558 O O . ALA A 1 71 ? -7.224 0.683 14.217 1.00 98.31 71 ALA A O 1
ATOM 559 N N . ILE A 1 72 ? -5.770 1.136 12.565 1.00 98.31 72 ILE A N 1
ATOM 560 C CA . ILE A 1 72 ? -4.762 1.755 13.444 1.00 98.31 72 ILE A CA 1
ATOM 561 C C . ILE A 1 72 ? -5.352 2.972 14.163 1.00 98.31 72 ILE A C 1
ATOM 563 O O . ILE A 1 72 ? -5.242 3.052 15.380 1.00 98.31 72 ILE A O 1
ATOM 567 N N . ALA A 1 73 ? -6.025 3.874 13.445 1.00 98.31 73 ALA A N 1
ATOM 568 C CA . ALA A 1 73 ? -6.652 5.047 14.056 1.00 98.31 73 ALA A CA 1
ATOM 569 C C . ALA A 1 73 ? -7.719 4.665 15.101 1.00 98.31 73 ALA A C 1
ATOM 571 O O . ALA A 1 73 ? -7.777 5.266 16.168 1.00 98.31 73 ALA A O 1
ATOM 572 N N . ILE A 1 74 ? -8.528 3.632 14.835 1.00 98.19 74 ILE A N 1
ATOM 573 C CA . ILE A 1 74 ? -9.492 3.099 15.809 1.00 98.19 74 ILE A CA 1
ATOM 574 C C . ILE A 1 74 ? -8.774 2.537 17.041 1.00 98.19 74 ILE A C 1
ATOM 576 O O . ILE A 1 74 ? -9.176 2.836 18.160 1.00 98.19 74 ILE A O 1
ATOM 580 N N . MET A 1 75 ? -7.695 1.773 16.864 1.00 98.56 75 MET A N 1
ATOM 581 C CA . MET A 1 75 ? -6.940 1.223 17.994 1.00 98.56 75 MET A CA 1
ATOM 582 C C . MET A 1 75 ? -6.237 2.306 18.822 1.00 98.56 75 MET A C 1
ATOM 584 O O . MET A 1 75 ? -6.147 2.154 20.034 1.00 98.56 75 MET A O 1
ATOM 588 N N . GLN A 1 76 ? -5.820 3.423 18.217 1.00 98.69 76 GLN A N 1
ATOM 589 C CA . GLN A 1 76 ? -5.325 4.584 18.968 1.00 98.69 76 GLN A CA 1
ATOM 590 C C . GLN A 1 76 ? -6.410 5.164 19.890 1.00 98.69 76 GLN A C 1
ATOM 592 O O . GLN A 1 76 ? -6.140 5.444 21.052 1.00 98.69 76 GLN A O 1
ATOM 597 N N . LEU A 1 77 ? -7.662 5.251 19.423 1.00 98.31 77 LEU A N 1
ATOM 598 C CA . LEU A 1 77 ? -8.789 5.673 20.269 1.00 98.31 77 LEU A CA 1
ATOM 599 C C . LEU A 1 77 ? -9.080 4.671 21.400 1.00 98.31 77 LEU A C 1
ATOM 601 O O . LEU A 1 77 ? -9.465 5.084 22.494 1.00 98.31 77 LEU A O 1
ATOM 605 N N . VAL A 1 78 ? -8.881 3.370 21.155 1.00 98.50 78 VAL A N 1
ATOM 606 C CA . VAL A 1 78 ? -8.979 2.329 22.196 1.00 98.50 78 VAL A CA 1
ATOM 607 C C . VA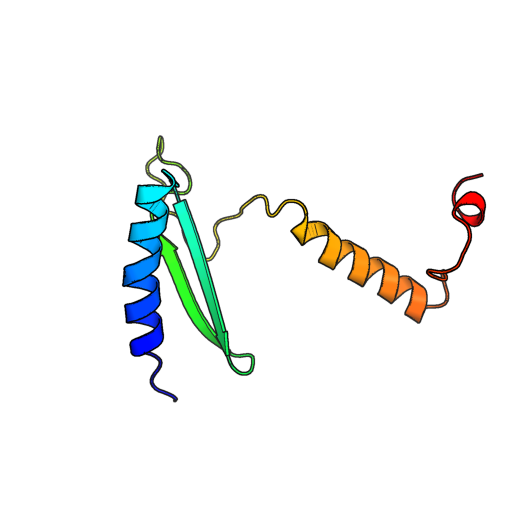L A 1 78 ? -7.896 2.513 23.257 1.00 98.50 78 VAL A C 1
ATOM 609 O O . VAL A 1 78 ? -8.198 2.467 24.447 1.00 98.50 78 VAL A O 1
ATOM 612 N N . GLU A 1 79 ? -6.645 2.749 22.851 1.00 98.50 79 GLU A N 1
ATOM 613 C CA . GLU A 1 79 ? -5.526 3.006 23.771 1.00 98.50 79 GLU A CA 1
ATOM 614 C C . GLU A 1 79 ? -5.754 4.264 24.624 1.00 98.50 79 GLU A C 1
ATOM 616 O O . GLU A 1 79 ? -5.408 4.280 25.805 1.00 98.50 79 GLU A O 1
ATOM 621 N N . GLU A 1 80 ? -6.391 5.290 24.056 1.00 98.50 80 GLU A N 1
ATOM 622 C CA . GLU A 1 80 ? -6.798 6.511 24.764 1.00 98.50 80 GLU A CA 1
ATOM 623 C C . GLU A 1 80 ? -8.037 6.317 25.665 1.00 98.50 80 GLU A C 1
ATOM 625 O O . GLU A 1 80 ? -8.414 7.228 26.404 1.00 98.50 80 GLU A O 1
ATOM 630 N N . GLY A 1 81 ? -8.675 5.142 25.632 1.00 97.56 81 GLY A N 1
ATOM 631 C CA . GLY A 1 81 ? -9.879 4.833 26.408 1.00 97.56 81 GLY A CA 1
ATOM 632 C C . GLY A 1 81 ? -11.142 5.548 25.916 1.00 97.56 81 GLY A C 1
ATOM 633 O O . GLY A 1 81 ? -12.106 5.671 26.671 1.00 97.56 81 GLY A O 1
ATOM 634 N N . LEU A 1 82 ? -11.142 6.041 24.673 1.00 97.69 82 LEU A N 1
ATOM 635 C CA . LEU A 1 82 ? -12.249 6.804 24.084 1.00 97.69 82 LEU A CA 1
ATOM 636 C C . LEU A 1 82 ? -13.350 5.916 23.488 1.00 97.69 82 LEU A C 1
ATOM 638 O O . LEU A 1 82 ? -14.485 6.372 23.357 1.00 97.69 82 LEU A O 1
ATOM 642 N N . LEU A 1 83 ? -13.022 4.674 23.122 1.00 97.38 83 LEU A N 1
ATOM 643 C CA . LEU A 1 83 ? -13.972 3.651 22.677 1.00 97.38 83 LEU A CA 1
ATOM 644 C C . LEU A 1 83 ? -13.450 2.239 22.974 1.00 97.38 83 LEU A C 1
ATOM 646 O O . LEU A 1 83 ? -12.249 2.046 23.154 1.00 97.38 83 LEU A O 1
ATOM 650 N N . SER A 1 84 ? -14.334 1.241 22.946 1.00 97.81 84 SER A N 1
ATOM 651 C CA . SER A 1 84 ? -13.981 -0.179 22.837 1.00 97.81 84 SER A CA 1
ATOM 652 C C . SER A 1 84 ? -14.408 -0.749 21.483 1.00 97.81 84 SER A C 1
ATOM 654 O O . SER A 1 84 ? -15.440 -0.375 20.929 1.00 97.81 84 SER A O 1
ATOM 656 N N . VAL A 1 85 ? -13.643 -1.711 20.956 1.00 97.31 85 VAL A N 1
ATOM 657 C CA . VAL A 1 85 ? -14.036 -2.474 19.753 1.00 97.31 85 VAL A CA 1
ATOM 658 C C . VAL A 1 85 ? -15.227 -3.405 19.998 1.00 97.31 85 VAL A C 1
ATOM 660 O O . VAL A 1 85 ? -15.844 -3.863 19.040 1.00 97.31 85 VAL A O 1
ATOM 663 N N . ASP A 1 86 ? -15.554 -3.657 21.266 1.00 97.69 86 ASP A N 1
ATOM 664 C CA . ASP A 1 86 ? -16.712 -4.448 21.688 1.00 97.69 86 ASP A CA 1
ATOM 665 C C . ASP A 1 86 ? -17.958 -3.588 21.953 1.00 97.69 86 ASP A C 1
ATOM 667 O O . ASP A 1 86 ? -19.033 -4.126 22.235 1.00 97.69 86 ASP A O 1
ATOM 671 N N . ASP A 1 87 ? -17.840 -2.258 21.877 1.00 97.31 87 ASP A N 1
ATOM 672 C CA . ASP A 1 87 ? -18.981 -1.378 22.096 1.00 97.31 87 ASP A CA 1
ATOM 673 C C . ASP A 1 87 ? -20.039 -1.584 21.002 1.00 97.31 87 ASP A C 1
ATOM 675 O O . ASP A 1 87 ? -19.720 -1.676 19.808 1.00 97.31 87 ASP A O 1
ATOM 679 N N . PRO A 1 88 ? -21.333 -1.611 21.362 1.00 96.94 88 PRO A N 1
ATOM 680 C CA . PRO A 1 88 ? -22.385 -1.677 20.367 1.00 96.94 88 PRO A CA 1
ATOM 681 C C . PRO A 1 88 ? -22.401 -0.386 19.544 1.00 96.94 88 PRO A C 1
ATOM 683 O O . PRO A 1 88 ? -22.324 0.717 20.083 1.00 96.94 88 PRO A O 1
ATOM 686 N N . VAL A 1 89 ? -22.601 -0.502 18.229 1.00 95.88 89 VAL A N 1
ATOM 687 C CA . VAL A 1 89 ? -22.622 0.666 17.325 1.00 95.88 89 VAL A CA 1
ATOM 688 C C . VAL A 1 89 ? -23.653 1.731 17.734 1.00 95.88 89 VAL A C 1
ATOM 690 O O . VAL A 1 89 ? -23.423 2.922 17.533 1.00 95.88 89 VAL A O 1
ATOM 693 N N . SER A 1 90 ? -24.755 1.318 18.372 1.00 96.88 90 SER A N 1
ATOM 694 C CA . SER A 1 90 ? -25.808 2.204 18.887 1.00 96.88 90 SER A CA 1
ATOM 695 C C . SER A 1 90 ? -25.329 3.176 19.969 1.00 96.88 90 SER A C 1
ATOM 697 O O . SER A 1 90 ? -26.013 4.149 20.258 1.00 96.88 90 SER A O 1
ATOM 699 N N . GLN A 1 91 ? -24.169 2.928 20.584 1.00 96.06 91 GLN A N 1
ATOM 700 C CA . GLN A 1 91 ? -23.540 3.865 21.516 1.00 96.06 91 GLN A CA 1
ATOM 701 C C . GLN A 1 91 ? -23.018 5.124 20.808 1.00 96.06 91 GLN A C 1
ATOM 703 O O . GLN A 1 91 ? -22.983 6.194 21.410 1.00 96.06 91 GLN A O 1
ATOM 708 N N . TYR A 1 92 ? -22.636 5.008 19.533 1.00 94.19 92 TYR A N 1
ATOM 709 C CA . TYR A 1 92 ? -22.022 6.085 18.749 1.00 94.19 92 TY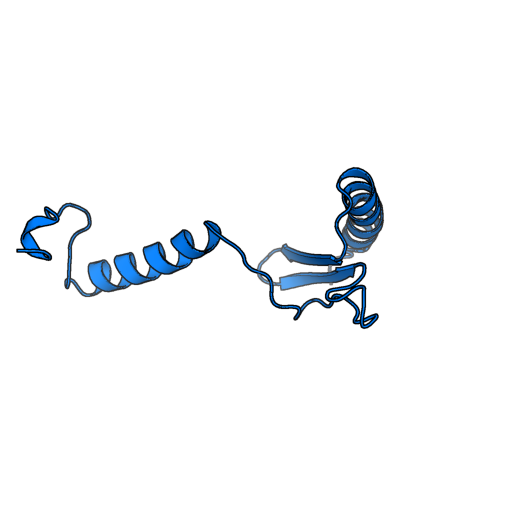R A CA 1
ATOM 710 C C . TYR A 1 92 ? -22.955 6.671 17.689 1.00 94.19 92 TYR A C 1
ATOM 712 O O . TYR A 1 92 ? -22.766 7.810 17.264 1.00 94.19 92 TYR A O 1
ATOM 720 N N . ILE A 1 93 ? -23.947 5.894 17.248 1.00 94.38 93 ILE A N 1
ATOM 721 C CA . ILE A 1 93 ? -24.928 6.287 16.234 1.00 94.38 93 ILE A CA 1
ATOM 722 C C . ILE A 1 93 ? -26.335 6.063 16.821 1.00 94.38 93 ILE A C 1
ATOM 724 O O . ILE A 1 93 ? -26.814 4.927 16.772 1.00 94.38 93 ILE A O 1
ATOM 728 N N . PRO A 1 94 ? -26.956 7.107 17.411 1.00 84.62 94 PRO A N 1
ATOM 729 C CA . PRO A 1 94 ? -28.279 7.034 18.043 1.00 84.62 94 PRO A CA 1
ATOM 730 C C . PRO A 1 94 ? -29.439 6.813 17.066 1.00 84.62 94 PRO A C 1
ATOM 732 O O . PRO A 1 94 ? -29.367 7.328 15.925 1.00 84.62 94 PRO A O 1
#

Sequence (94 aa):
MSDYSQVRKWVEHIVPMYMRDFMIPGMSVAVVKEGETIYSEGFGARDPQRNLPATPDTLYGIGSITKSFVAIAIMQLVEEGLLSVDDPVSQYIP

Radius of gyration: 19.74 Å; Cα contacts (8 Å, |Δi|>4): 87; chains: 1; bounding box: 54×23×49 Å

pLDDT: mean 95.87, std 5.27, range [57.78, 98.69]

Nearest PDB structures (foldseek):
  2qmi-assembly1_C  TM=9.672E-01  e=1.357E-05  Pyrococcus abyssi
  7v1y-assembly1_B  TM=9.624E-01  e=5.922E-04  Homo sapiens
  7v21-assembly1_C  TM=9.686E-01  e=2.480E-03  Homo sapiens
  7v1z-assembly1_A  TM=9.577E-01  e=2.480E-03  Homo sapiens
  7ulw-assembly1_A  TM=9.507E-01  e=2.040E-03  Homo sapiens

Solvent-accessible surface area (backbone atoms only — not comparable to full-atom values): 5836 Å² total; per-residue (Å²): 131,85,88,52,66,67,56,54,55,50,51,70,56,49,50,62,50,53,28,60,80,68,70,48,61,42,49,60,53,74,44,72,56,98,91,40,77,77,43,69,44,39,39,62,19,69,35,72,92,77,68,36,66,25,35,65,84,57,88,73,91,66,66,76,62,53,50,60,57,52,50,51,56,53,50,52,38,38,76,72,68,76,49,60,97,82,56,61,67,64,81,81,54,126

Foldseek 3Di:
DDDPVVVVVVCVVVVVVVCVVVVPQKDWDWDDDPNDTPDTFIDHAPDVVVRHTGGSPDDDDPPPVVVVVVVVVVVVCVVVVNDDPPDDVVVVPD